Protein AF-A0A9X4KEX5-F1 (afdb_monomer_lite)

Structure (mmCIF, N/CA/C/O backbone):
dat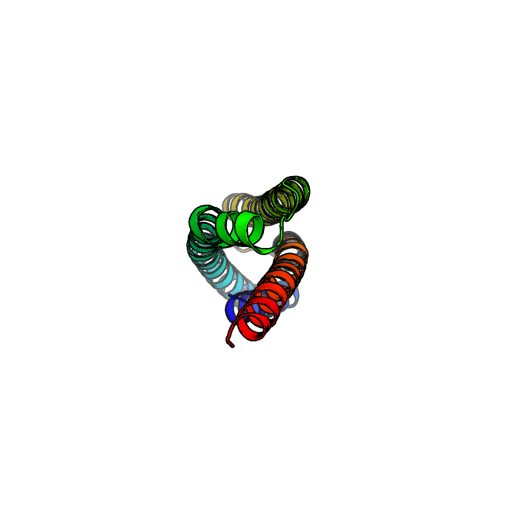a_AF-A0A9X4KEX5-F1
#
_entry.id   AF-A0A9X4KEX5-F1
#
loop_
_atom_site.group_PDB
_atom_site.id
_atom_site.type_symbol
_atom_site.label_atom_id
_atom_site.label_alt_id
_atom_site.label_comp_id
_atom_site.label_asym_id
_atom_site.label_entity_id
_atom_site.label_seq_id
_atom_site.pdbx_PDB_ins_code
_atom_site.Cartn_x
_atom_site.Cartn_y
_atom_site.Cartn_z
_atom_site.occupancy
_atom_site.B_iso_or_equiv
_atom_site.auth_seq_id
_atom_site.auth_comp_id
_atom_site.auth_asym_id
_atom_site.auth_atom_id
_atom_site.pdbx_PDB_model_num
ATOM 1 N N . MET A 1 1 ? 4.691 -10.377 -4.524 1.00 84.31 1 MET A N 1
ATOM 2 C CA . MET A 1 1 ? 4.048 -9.055 -4.375 1.00 84.31 1 MET A CA 1
ATOM 3 C C . MET A 1 1 ? 2.528 -9.135 -4.409 1.00 84.31 1 MET A C 1
ATOM 5 O O . MET A 1 1 ? 1.907 -8.658 -3.468 1.00 84.31 1 MET A O 1
ATOM 9 N N . GLU A 1 2 ? 1.908 -9.767 -5.410 1.00 85.38 2 GLU A N 1
ATOM 10 C CA . GLU A 1 2 ? 0.436 -9.855 -5.482 1.00 85.38 2 GLU A CA 1
ATOM 11 C C . GLU A 1 2 ? -0.227 -10.543 -4.283 1.00 85.38 2 GLU A C 1
ATOM 13 O O . GLU A 1 2 ? -1.183 -10.013 -3.718 1.00 85.38 2 GLU A O 1
ATOM 18 N N . GLU A 1 3 ? 0.297 -11.699 -3.864 1.00 87.31 3 GLU A N 1
ATOM 19 C CA . GLU A 1 3 ? -0.219 -12.427 -2.696 1.00 87.31 3 GLU A CA 1
ATOM 20 C C . GLU A 1 3 ? -0.137 -11.575 -1.422 1.00 87.31 3 GLU A C 1
ATOM 22 O O . GLU A 1 3 ? -1.088 -11.510 -0.646 1.00 87.31 3 GLU A O 1
ATOM 27 N N . GLU A 1 4 ? 0.965 -10.845 -1.244 1.00 88.00 4 GLU A N 1
ATOM 28 C CA . GLU A 1 4 ? 1.162 -9.958 -0.097 1.00 88.00 4 GLU A CA 1
ATOM 29 C C . GLU A 1 4 ? 0.183 -8.773 -0.114 1.00 88.00 4 GLU A C 1
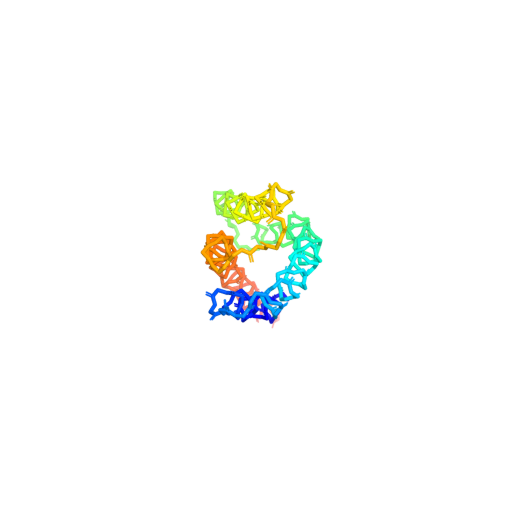ATOM 31 O O . GLU A 1 4 ? -0.397 -8.419 0.917 1.00 88.00 4 GLU A O 1
ATOM 36 N N . LEU A 1 5 ? -0.069 -8.195 -1.291 1.00 90.44 5 LEU A N 1
ATOM 37 C CA . LEU A 1 5 ? -1.051 -7.128 -1.472 1.00 90.44 5 LEU A CA 1
ATOM 38 C C . LEU A 1 5 ? -2.487 -7.627 -1.211 1.00 90.44 5 LEU A C 1
ATOM 40 O O . LEU A 1 5 ? -3.298 -6.914 -0.610 1.00 90.44 5 LEU A O 1
ATOM 44 N N . ALA A 1 6 ? -2.809 -8.854 -1.627 1.00 91.25 6 ALA A N 1
ATOM 45 C CA . ALA A 1 6 ? -4.094 -9.497 -1.351 1.00 91.25 6 ALA A CA 1
ATOM 46 C C . ALA A 1 6 ? -4.286 -9.777 0.150 1.00 91.25 6 ALA A C 1
ATOM 48 O O . ALA A 1 6 ? -5.360 -9.506 0.702 1.00 91.25 6 ALA A O 1
ATOM 49 N N . ASP A 1 7 ? -3.238 -10.235 0.830 1.00 91.88 7 ASP A N 1
ATOM 50 C CA . ASP A 1 7 ? -3.228 -10.429 2.279 1.00 91.88 7 ASP A CA 1
ATOM 51 C C . ASP A 1 7 ? -3.421 -9.107 3.031 1.00 91.88 7 ASP A C 1
ATOM 53 O O . ASP A 1 7 ? -4.215 -9.034 3.978 1.00 91.88 7 ASP A O 1
ATOM 57 N N . LEU A 1 8 ? -2.743 -8.039 2.598 1.00 92.56 8 LEU A N 1
ATOM 58 C CA . LEU A 1 8 ? -2.918 -6.696 3.153 1.00 92.56 8 LEU A CA 1
ATOM 59 C C . LEU A 1 8 ? -4.376 -6.240 3.006 1.00 92.56 8 LEU A C 1
ATOM 61 O O . LEU A 1 8 ? -4.988 -5.784 3.973 1.00 92.56 8 LEU A O 1
ATOM 65 N N . TYR A 1 9 ? -4.970 -6.431 1.827 1.00 93.94 9 TYR A N 1
ATOM 66 C CA . TYR A 1 9 ? -6.374 -6.107 1.570 1.00 93.94 9 TYR A CA 1
ATOM 67 C C . TYR A 1 9 ? -7.336 -6.864 2.491 1.00 93.94 9 TYR A C 1
ATOM 69 O O . TYR A 1 9 ? -8.266 -6.267 3.049 1.00 93.94 9 TYR A O 1
ATOM 77 N N . ALA A 1 10 ? -7.111 -8.165 2.692 1.00 93.94 10 ALA A N 1
ATOM 78 C CA . ALA A 1 10 ? -7.927 -8.973 3.591 1.00 93.94 10 ALA A CA 1
ATOM 79 C C . ALA A 1 10 ? -7.878 -8.431 5.030 1.00 93.94 10 ALA A C 1
ATOM 81 O O . ALA A 1 10 ? -8.914 -8.315 5.689 1.00 93.94 10 ALA A O 1
ATOM 82 N N . GLN A 1 11 ? -6.701 -8.014 5.502 1.00 93.06 11 GLN A N 1
ATOM 83 C CA . GLN A 1 11 ? -6.557 -7.412 6.829 1.00 93.06 11 GLN A CA 1
ATOM 84 C C . GLN A 1 11 ? -7.220 -6.044 6.956 1.00 93.06 11 GLN A C 1
ATOM 86 O O . GLN A 1 11 ? -7.878 -5.778 7.964 1.00 93.06 11 GLN A O 1
ATOM 91 N N . VAL A 1 12 ? -7.111 -5.198 5.931 1.00 95.19 12 VAL A N 1
ATOM 92 C CA . VAL A 1 12 ? -7.821 -3.912 5.879 1.00 95.19 12 VAL A CA 1
ATOM 93 C C . VAL A 1 12 ? -9.333 -4.134 5.963 1.00 95.19 12 VAL A C 1
ATOM 95 O O . VAL A 1 12 ? -10.031 -3.433 6.696 1.00 95.19 12 VAL A O 1
ATOM 98 N N . CYS A 1 13 ? -9.854 -5.149 5.270 1.00 94.06 13 CYS A N 1
ATOM 99 C CA . CYS A 1 13 ? -11.268 -5.513 5.346 1.00 94.06 13 CYS A CA 1
ATOM 100 C C . CYS A 1 13 ? -11.687 -5.973 6.746 1.00 94.06 13 CYS A C 1
ATOM 102 O O . CYS A 1 13 ? -12.797 -5.646 7.171 1.00 94.06 13 CYS A O 1
ATOM 104 N N . THR A 1 14 ? -10.823 -6.707 7.448 1.00 93.44 14 THR A N 1
ATOM 105 C CA . THR A 1 14 ? -11.055 -7.124 8.837 1.00 93.44 14 THR A CA 1
ATOM 106 C C . THR A 1 14 ? -11.126 -5.913 9.760 1.00 93.44 14 THR A C 1
ATOM 108 O O . THR A 1 14 ? -12.145 -5.728 10.418 1.00 93.44 14 THR A O 1
ATOM 111 N N . VAL A 1 15 ? -10.120 -5.030 9.736 1.00 92.75 15 VAL A N 1
ATOM 112 C CA . VAL A 1 15 ? -10.092 -3.798 10.553 1.00 92.75 15 VAL A CA 1
ATOM 113 C C . VAL A 1 15 ? -11.322 -2.928 10.296 1.00 92.75 15 VAL A C 1
ATOM 115 O O . VAL A 1 15 ? -11.940 -2.428 11.229 1.00 92.75 15 VAL A O 1
ATOM 118 N N . ARG A 1 16 ? -11.728 -2.776 9.033 1.00 92.62 16 ARG A N 1
ATOM 119 C CA . ARG A 1 16 ? -12.880 -1.947 8.653 1.00 92.62 16 ARG A CA 1
ATOM 120 C C . ARG A 1 16 ? -14.218 -2.449 9.214 1.00 92.62 16 ARG A C 1
ATOM 122 O O . ARG A 1 16 ? -15.147 -1.651 9.367 1.00 92.62 16 ARG A O 1
ATOM 129 N N . LYS A 1 17 ? -14.351 -3.762 9.422 1.00 92.12 17 LYS A N 1
ATOM 130 C CA . LYS A 1 17 ? -15.594 -4.423 9.859 1.00 92.12 17 LYS A CA 1
ATOM 131 C C . LYS A 1 17 ? -15.615 -4.735 11.355 1.00 92.12 17 LYS A C 1
ATOM 133 O O . LYS A 1 17 ? -16.664 -5.131 11.848 1.00 92.12 17 LYS A O 1
ATOM 138 N N . ASP A 1 18 ? -14.487 -4.593 12.043 1.00 90.44 18 ASP A N 1
ATOM 139 C CA . ASP A 1 18 ? -14.373 -4.917 13.460 1.00 90.44 18 ASP A CA 1
ATOM 140 C C . ASP A 1 18 ? -15.037 -3.832 14.321 1.00 90.44 18 ASP A C 1
ATOM 142 O O . ASP A 1 18 ? -14.734 -2.642 14.203 1.00 90.44 18 ASP A O 1
ATOM 146 N N . GLU A 1 19 ? -15.978 -4.247 15.164 1.00 89.50 19 GLU A N 1
ATOM 147 C CA . GLU A 1 19 ? -16.713 -3.367 16.080 1.00 89.50 19 GLU A CA 1
ATOM 148 C C . GLU A 1 19 ? -16.258 -3.545 17.536 1.00 89.50 19 GLU A C 1
ATOM 150 O O . GLU A 1 19 ? -16.583 -2.714 18.387 1.00 89.50 19 GLU A O 1
ATOM 155 N N . ASP A 1 20 ? -15.479 -4.592 17.833 1.00 94.50 20 ASP A N 1
ATOM 156 C CA . ASP A 1 20 ? -14.920 -4.814 19.164 1.00 94.50 20 ASP A CA 1
ATOM 157 C C . ASP A 1 20 ? -13.648 -3.978 19.332 1.00 94.50 20 ASP A C 1
ATOM 159 O O . ASP A 1 20 ? -12.654 -4.186 18.647 1.00 94.50 20 ASP A O 1
ATOM 163 N N . ILE A 1 21 ? -13.657 -3.028 20.270 1.00 91.12 21 ILE A N 1
ATOM 164 C CA . ILE A 1 21 ? -12.558 -2.064 20.451 1.00 91.12 21 ILE A CA 1
ATOM 165 C C . ILE A 1 21 ? -11.218 -2.755 20.746 1.00 91.12 21 ILE A C 1
ATOM 167 O O . ILE A 1 21 ? -10.170 -2.284 20.290 1.00 91.12 21 ILE A O 1
ATOM 171 N N . LEU A 1 22 ? -11.216 -3.847 21.514 1.00 91.25 22 LEU A N 1
ATOM 172 C CA . LEU A 1 22 ? -9.983 -4.513 21.926 1.00 91.25 22 LEU A CA 1
ATOM 173 C C . LEU A 1 22 ? -9.388 -5.316 20.767 1.00 91.25 22 LEU A C 1
ATOM 175 O O . LEU A 1 22 ? -8.189 -5.190 20.498 1.00 91.25 22 LEU A O 1
ATOM 179 N N . HIS A 1 23 ? -10.219 -6.079 20.055 1.00 93.38 23 HIS A N 1
ATOM 180 C CA . HIS A 1 23 ? -9.798 -6.792 18.846 1.00 93.38 23 HIS A CA 1
ATOM 181 C C . HIS A 1 23 ? -9.386 -5.825 17.735 1.00 93.38 23 HIS A C 1
ATOM 183 O O . HIS A 1 23 ? -8.303 -5.973 17.165 1.00 93.38 23 HIS A O 1
ATOM 189 N N . LEU A 1 24 ? -10.166 -4.767 17.519 1.00 93.38 24 LEU A N 1
ATOM 190 C CA . LEU A 1 24 ? -9.892 -3.735 16.530 1.00 93.38 24 LEU A CA 1
ATOM 191 C C . LEU A 1 24 ? -8.505 -3.123 16.721 1.00 93.38 24 LEU A C 1
ATOM 193 O O . LEU A 1 24 ? -7.718 -3.056 15.782 1.00 93.38 24 LEU A O 1
ATOM 197 N N . ASN A 1 25 ? -8.171 -2.692 17.938 1.00 94.25 25 ASN A N 1
ATOM 198 C CA . ASN A 1 25 ? -6.882 -2.048 18.195 1.00 94.25 25 ASN A CA 1
ATOM 199 C C . ASN A 1 25 ? -5.701 -3.024 18.058 1.00 94.25 25 ASN A C 1
ATOM 201 O O . ASN A 1 25 ? -4.607 -2.607 17.669 1.00 94.25 25 ASN A O 1
ATOM 205 N N . ALA A 1 26 ? -5.903 -4.317 18.331 1.00 93.81 26 ALA A N 1
ATOM 206 C CA . ALA A 1 26 ? -4.906 -5.342 18.031 1.00 93.81 26 ALA A CA 1
ATOM 207 C C . ALA A 1 26 ? -4.716 -5.504 16.512 1.00 93.81 26 ALA A C 1
ATOM 209 O O . ALA A 1 26 ? -3.581 -5.465 16.031 1.00 93.81 26 ALA A O 1
ATOM 210 N N . HIS A 1 27 ? -5.811 -5.590 15.753 1.00 94.31 27 HIS A N 1
ATOM 211 C CA . HIS A 1 27 ? -5.782 -5.684 14.294 1.00 94.31 27 HIS A CA 1
ATOM 212 C C . HIS A 1 27 ? -5.164 -4.446 13.637 1.00 94.31 27 HIS A C 1
ATOM 214 O O . HIS A 1 27 ? -4.351 -4.592 12.729 1.00 94.31 27 HIS A O 1
ATOM 220 N N . VAL A 1 28 ? -5.459 -3.236 14.121 1.00 94.25 28 VAL A N 1
ATOM 221 C CA . VAL A 1 28 ? -4.849 -1.998 13.610 1.00 94.25 28 VAL A CA 1
ATOM 222 C C . VAL A 1 28 ? -3.336 -1.986 13.833 1.00 94.25 28 VAL A C 1
ATOM 224 O O . VAL A 1 28 ? -2.591 -1.607 12.933 1.00 94.25 28 VAL A O 1
ATOM 227 N N . ARG A 1 29 ? -2.852 -2.424 15.004 1.00 93.75 29 ARG A N 1
ATOM 228 C CA . ARG A 1 29 ? -1.404 -2.510 15.265 1.00 93.75 29 ARG A CA 1
ATOM 229 C C . ARG A 1 29 ? -0.723 -3.504 14.334 1.00 93.75 29 ARG A C 1
ATOM 231 O O . ARG A 1 29 ? 0.326 -3.190 13.785 1.00 93.75 29 ARG A O 1
ATOM 238 N N . MET A 1 30 ? -1.324 -4.676 14.139 1.00 94.44 30 MET A N 1
ATOM 239 C CA . MET A 1 30 ? -0.804 -5.667 13.194 1.00 94.44 30 MET A CA 1
ATOM 240 C C . MET A 1 30 ? -0.790 -5.119 11.766 1.00 94.44 30 MET A C 1
ATOM 242 O O . MET A 1 30 ? 0.221 -5.247 11.080 1.00 94.44 30 MET A O 1
ATOM 246 N N . LEU A 1 31 ? -1.874 -4.461 11.349 1.00 95.19 31 LEU A N 1
ATOM 247 C CA . LEU A 1 31 ? -1.987 -3.837 10.036 1.00 95.19 31 LEU A CA 1
ATOM 248 C C . LEU A 1 31 ? -0.910 -2.766 9.832 1.00 95.19 31 LEU A C 1
ATOM 250 O O . LEU A 1 31 ? -0.282 -2.744 8.784 1.00 95.19 31 LEU A O 1
ATOM 254 N N . ASN A 1 32 ? -0.639 -1.926 10.834 1.00 95.62 32 ASN A N 1
ATOM 255 C CA . ASN A 1 32 ? 0.421 -0.917 10.772 1.00 95.62 32 ASN A CA 1
ATOM 256 C C . ASN A 1 32 ? 1.799 -1.526 10.494 1.00 95.62 32 ASN A C 1
ATOM 258 O O . ASN A 1 32 ? 2.516 -1.070 9.607 1.00 95.62 32 ASN A O 1
ATOM 262 N N . GLU A 1 33 ? 2.166 -2.573 11.233 1.00 95.25 33 GLU A N 1
ATOM 263 C CA . GLU A 1 33 ? 3.459 -3.233 11.044 1.00 95.25 33 GLU A CA 1
ATOM 264 C C . GLU A 1 33 ? 3.543 -3.934 9.683 1.00 95.25 33 GLU A C 1
ATOM 266 O O . GLU A 1 33 ? 4.571 -3.845 9.014 1.00 95.25 33 GLU A O 1
ATOM 271 N N . ARG A 1 34 ? 2.444 -4.540 9.213 1.00 95.19 34 ARG A N 1
ATOM 272 C CA . ARG A 1 34 ? 2.388 -5.110 7.859 1.00 95.19 34 ARG A CA 1
ATOM 273 C C . ARG A 1 34 ? 2.502 -4.055 6.766 1.00 95.19 34 ARG A C 1
ATOM 275 O O . ARG A 1 34 ? 3.244 -4.266 5.820 1.00 95.19 34 ARG A O 1
ATOM 282 N N . VAL A 1 35 ? 1.824 -2.916 6.904 1.00 95.69 35 VAL A N 1
ATOM 283 C CA . VAL A 1 35 ? 1.915 -1.805 5.943 1.00 95.69 35 VAL A CA 1
ATOM 284 C C . VAL A 1 35 ? 3.350 -1.282 5.852 1.00 95.69 35 VAL A C 1
ATOM 286 O O . VAL A 1 35 ? 3.846 -1.053 4.754 1.00 95.69 35 VAL A O 1
ATOM 289 N N . LYS A 1 36 ? 4.048 -1.124 6.983 1.00 95.12 36 LYS A N 1
ATOM 290 C CA . LYS A 1 36 ? 5.460 -0.701 6.988 1.00 95.12 36 LYS A CA 1
ATOM 291 C C . LYS A 1 36 ? 6.379 -1.721 6.319 1.00 95.12 36 LYS A C 1
ATOM 293 O O . LYS A 1 36 ? 7.285 -1.330 5.584 1.00 95.12 36 LYS A O 1
ATOM 298 N N . HIS A 1 37 ? 6.157 -3.009 6.582 1.00 95.06 37 HIS A N 1
ATOM 299 C CA . HIS A 1 37 ? 6.922 -4.073 5.940 1.00 95.06 37 HIS A CA 1
ATOM 300 C C . HIS A 1 37 ? 6.692 -4.071 4.427 1.00 95.06 37 HIS A C 1
ATOM 302 O O . HIS A 1 37 ? 7.655 -3.933 3.680 1.00 95.06 37 HIS A O 1
ATOM 308 N N . PHE A 1 38 ? 5.426 -4.069 4.002 1.00 94.31 38 PHE A N 1
ATOM 309 C CA . PHE A 1 38 ? 5.041 -3.995 2.597 1.00 94.31 38 PHE A CA 1
ATOM 310 C C . PHE A 1 38 ? 5.682 -2.794 1.894 1.00 94.31 38 PHE A C 1
ATOM 312 O O . PHE A 1 38 ? 6.236 -2.942 0.818 1.00 94.31 38 PHE A O 1
ATOM 319 N N . MET A 1 39 ? 5.687 -1.609 2.514 1.00 93.62 39 MET A N 1
ATOM 320 C CA . MET A 1 39 ? 6.331 -0.418 1.938 1.00 93.62 39 MET A CA 1
ATOM 321 C C . MET A 1 39 ? 7.842 -0.575 1.728 1.00 93.62 39 MET A C 1
ATOM 323 O O . MET A 1 39 ? 8.403 0.040 0.821 1.00 93.62 39 MET A O 1
ATOM 327 N N . THR A 1 40 ? 8.507 -1.380 2.558 1.00 93.50 40 THR A N 1
ATOM 328 C CA . THR A 1 40 ? 9.938 -1.669 2.403 1.00 93.50 40 THR A CA 1
ATOM 329 C C . THR A 1 40 ? 10.174 -2.544 1.175 1.00 93.50 40 THR A C 1
ATOM 331 O O . THR A 1 40 ? 11.003 -2.195 0.336 1.00 93.50 40 THR A O 1
ATOM 334 N N . GLU A 1 41 ? 9.400 -3.622 1.031 1.00 93.69 41 GLU A N 1
ATOM 335 C CA . GLU A 1 41 ? 9.466 -4.516 -0.133 1.00 93.69 41 GLU A CA 1
ATOM 336 C C . GLU A 1 41 ? 9.038 -3.788 -1.416 1.00 93.69 41 GLU A C 1
ATOM 338 O O . GLU A 1 41 ? 9.712 -3.866 -2.438 1.00 93.69 41 GLU A O 1
ATOM 343 N N . TRP A 1 42 ? 7.979 -2.980 -1.339 1.00 92.25 42 TRP A N 1
ATOM 344 C CA . TRP A 1 42 ? 7.480 -2.146 -2.433 1.00 92.25 42 TRP A CA 1
ATOM 345 C C . TRP A 1 42 ? 8.535 -1.160 -2.946 1.00 92.25 42 TRP A C 1
ATOM 347 O O . TRP A 1 42 ? 8.734 -1.021 -4.151 1.00 92.25 42 TRP A O 1
ATOM 357 N N . SER A 1 43 ? 9.270 -0.513 -2.038 1.00 91.81 43 SER A N 1
ATOM 358 C CA . SER A 1 43 ? 10.364 0.389 -2.421 1.00 91.81 43 SER A CA 1
ATOM 359 C C . SER A 1 43 ? 11.489 -0.354 -3.147 1.00 91.81 43 SER A C 1
ATOM 361 O O . SER A 1 43 ? 12.080 0.182 -4.086 1.00 91.81 43 SER A O 1
ATOM 363 N N . ALA A 1 44 ? 11.795 -1.583 -2.718 1.00 92.94 44 ALA A N 1
ATOM 364 C CA . ALA A 1 44 ? 12.788 -2.425 -3.378 1.00 92.94 44 ALA A CA 1
ATOM 365 C C . ALA A 1 44 ? 12.311 -2.884 -4.766 1.00 92.94 44 ALA A C 1
ATOM 367 O O . ALA A 1 44 ? 13.101 -2.849 -5.709 1.00 92.94 44 ALA A O 1
ATOM 368 N N . HIS A 1 45 ? 11.028 -3.237 -4.898 1.00 92.00 45 HIS A N 1
ATOM 369 C CA . HIS A 1 45 ? 10.386 -3.586 -6.169 1.00 92.00 45 HIS A CA 1
ATOM 370 C C . HIS A 1 45 ? 10.495 -2.446 -7.183 1.00 92.00 45 HIS A C 1
ATOM 372 O O . HIS A 1 45 ? 11.102 -2.625 -8.233 1.00 92.00 45 HIS A O 1
ATOM 378 N N . ILE A 1 46 ? 10.045 -1.238 -6.823 1.00 91.94 46 ILE A N 1
ATOM 379 C CA . ILE A 1 46 ? 10.132 -0.063 -7.709 1.00 91.94 46 ILE A CA 1
ATOM 380 C C . ILE A 1 46 ? 11.582 0.229 -8.111 1.00 91.94 46 ILE A C 1
ATOM 382 O O . ILE A 1 46 ? 11.861 0.611 -9.249 1.00 91.94 46 ILE A O 1
ATOM 386 N N . ALA A 1 47 ? 12.528 0.099 -7.177 1.00 92.56 47 ALA A N 1
ATOM 387 C CA . ALA A 1 47 ? 1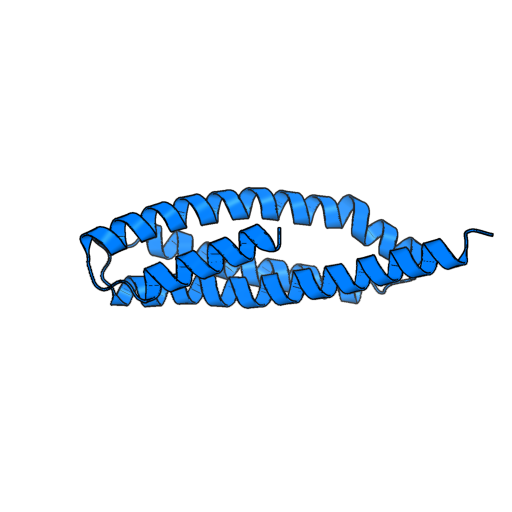3.935 0.325 -7.486 1.00 92.56 47 ALA A CA 1
ATOM 388 C C . ALA A 1 47 ? 14.439 -0.667 -8.542 1.00 92.56 47 ALA A C 1
ATOM 390 O O . ALA A 1 47 ? 15.099 -0.244 -9.489 1.00 92.56 47 ALA A O 1
ATOM 391 N N . TRP A 1 48 ? 14.090 -1.948 -8.401 1.00 93.31 48 TRP A N 1
ATOM 392 C CA . TRP A 1 48 ? 14.418 -2.982 -9.379 1.00 93.31 48 TRP A CA 1
ATOM 393 C C . TRP A 1 48 ? 13.771 -2.712 -10.743 1.00 93.31 48 TRP A C 1
ATOM 395 O O . TRP A 1 48 ? 14.462 -2.777 -11.760 1.00 93.31 48 TRP A O 1
ATOM 405 N N . GLU A 1 49 ? 12.492 -2.333 -10.787 1.00 90.81 49 GLU A N 1
ATOM 406 C CA . GLU A 1 49 ? 11.804 -2.028 -12.048 1.00 90.81 49 GLU A CA 1
ATOM 407 C C . GLU A 1 49 ? 12.514 -0.915 -12.823 1.00 90.81 49 GLU A C 1
ATOM 409 O O . GLU A 1 49 ? 12.760 -1.031 -14.023 1.00 90.81 49 GLU A O 1
ATOM 414 N N . LYS A 1 50 ? 12.912 0.154 -12.127 1.00 89.94 50 LYS A N 1
ATOM 415 C CA . LYS A 1 50 ? 13.600 1.293 -12.747 1.00 89.94 50 LYS A CA 1
ATOM 416 C C . LYS A 1 50 ? 14.989 0.944 -13.265 1.00 89.94 50 LYS A C 1
ATOM 418 O O . LYS A 1 50 ? 15.432 1.550 -14.241 1.00 89.94 50 LYS A O 1
ATOM 423 N N . THR A 1 51 ? 15.703 0.038 -12.599 1.00 91.62 51 THR A N 1
ATOM 424 C CA . THR A 1 51 ? 17.077 -0.317 -12.983 1.00 91.62 51 THR A CA 1
ATOM 425 C C . THR A 1 51 ? 17.144 -1.450 -13.994 1.00 91.62 51 THR A C 1
ATOM 427 O O . THR A 1 51 ? 18.096 -1.486 -14.767 1.00 91.62 51 THR A O 1
ATOM 430 N N . GLU A 1 52 ? 16.152 -2.341 -14.015 1.00 89.12 52 GLU A N 1
ATOM 431 C CA . GLU A 1 52 ? 16.176 -3.565 -14.821 1.00 89.12 52 GLU A CA 1
ATOM 432 C C . GLU A 1 52 ? 15.009 -3.626 -15.817 1.00 89.12 52 GLU A C 1
ATOM 434 O O . GLU A 1 52 ? 15.239 -3.648 -17.029 1.00 89.12 52 GLU A O 1
ATOM 439 N N . LEU A 1 53 ? 13.760 -3.603 -15.332 1.00 87.56 53 LEU A N 1
ATOM 440 C CA . LEU A 1 53 ? 12.574 -3.831 -16.167 1.00 87.56 53 LEU A CA 1
ATOM 441 C C . LEU A 1 53 ? 12.367 -2.726 -17.208 1.00 87.56 53 LEU A C 1
ATOM 443 O O . LEU A 1 53 ? 12.230 -3.020 -18.394 1.00 87.56 53 LEU A O 1
ATOM 447 N N . PHE A 1 54 ? 12.365 -1.456 -16.798 1.00 88.19 54 PHE A N 1
ATOM 448 C CA . PHE A 1 54 ? 12.096 -0.340 -17.711 1.00 88.19 54 PHE A CA 1
ATOM 449 C C . PHE A 1 54 ? 13.175 -0.206 -18.792 1.00 88.19 54 PHE A C 1
ATOM 451 O O . PHE A 1 54 ? 12.811 -0.104 -19.965 1.00 88.19 54 PHE A O 1
ATOM 458 N N . PRO A 1 55 ? 14.488 -0.267 -18.478 1.00 87.44 55 PRO A N 1
ATOM 459 C CA . PRO A 1 55 ? 15.518 -0.279 -19.516 1.00 87.44 55 PRO A CA 1
ATOM 460 C C . PRO A 1 55 ? 15.360 -1.438 -20.503 1.00 87.44 55 PRO A C 1
ATOM 462 O O . PRO A 1 55 ? 15.553 -1.246 -21.705 1.00 87.44 55 PRO A O 1
ATOM 465 N N . TYR A 1 56 ? 14.988 -2.624 -20.015 1.00 83.94 56 TYR A N 1
ATOM 466 C CA . TYR A 1 56 ? 14.773 -3.786 -20.869 1.00 83.94 56 TYR A CA 1
ATOM 467 C C . TYR A 1 56 ? 13.548 -3.610 -21.775 1.00 83.94 56 TYR A C 1
ATOM 469 O O . TYR A 1 56 ? 13.649 -3.824 -22.982 1.00 83.94 56 TYR A O 1
ATOM 477 N N . ALA A 1 57 ? 12.430 -3.124 -21.230 1.00 84.44 57 ALA A N 1
ATOM 478 C CA . ALA A 1 57 ? 11.218 -2.824 -21.987 1.00 84.44 57 ALA A CA 1
ATOM 479 C C . ALA A 1 57 ? 11.452 -1.751 -23.064 1.00 84.44 57 ALA A C 1
ATOM 481 O O . ALA A 1 57 ? 11.048 -1.942 -24.207 1.00 84.44 57 ALA A O 1
ATOM 482 N N . VAL A 1 58 ? 12.180 -0.668 -22.757 1.00 85.06 58 VAL A N 1
ATOM 483 C CA . VAL A 1 58 ? 12.568 0.348 -23.759 1.00 85.06 58 VAL A CA 1
ATOM 484 C C . VAL A 1 58 ? 13.373 -0.275 -24.894 1.00 85.06 58 VAL A C 1
ATOM 486 O O . VAL A 1 58 ? 13.139 0.031 -26.061 1.00 85.06 58 VAL A O 1
ATOM 489 N N . TRP A 1 59 ? 14.343 -1.129 -24.561 1.00 80.88 59 TRP A N 1
ATOM 490 C CA . TRP A 1 59 ? 15.224 -1.722 -25.560 1.00 80.88 59 TRP A CA 1
ATOM 491 C C . TRP A 1 59 ? 14.509 -2.743 -26.453 1.00 80.88 59 TRP A C 1
ATOM 493 O O . TRP A 1 59 ? 14.784 -2.788 -27.650 1.00 80.88 59 TRP A O 1
ATOM 503 N N . TYR A 1 60 ? 13.610 -3.554 -25.884 1.00 75.56 60 TYR A N 1
ATOM 504 C CA . TYR A 1 60 ? 13.004 -4.698 -26.575 1.00 75.56 60 TYR A CA 1
ATOM 505 C C . TYR A 1 60 ? 11.653 -4.389 -27.232 1.00 75.56 60 TYR A C 1
ATOM 507 O O . TYR A 1 60 ? 11.338 -4.961 -28.274 1.00 75.56 60 TYR A O 1
ATOM 515 N N . LEU A 1 61 ? 10.850 -3.507 -26.631 1.00 73.56 61 LEU A N 1
ATOM 516 C CA . LEU A 1 61 ? 9.489 -3.189 -27.080 1.00 73.56 61 LEU A CA 1
ATOM 517 C C . LEU A 1 61 ? 9.382 -1.807 -27.738 1.00 73.56 61 LEU A C 1
ATOM 519 O O . LEU A 1 61 ? 8.300 -1.432 -28.179 1.00 73.56 61 LEU A O 1
ATOM 523 N N . GLU A 1 62 ? 10.479 -1.041 -27.782 1.00 72.88 62 GLU A N 1
ATOM 524 C CA . GLU A 1 62 ? 10.480 0.375 -28.187 1.00 72.88 62 GLU A CA 1
ATOM 525 C C . GLU A 1 62 ? 9.438 1.207 -27.406 1.00 72.88 62 GLU A C 1
ATOM 527 O O . GLU A 1 62 ? 8.908 2.198 -27.910 1.00 72.88 62 GLU A O 1
ATOM 532 N N . THR A 1 63 ? 9.135 0.800 -26.165 1.00 65.75 63 THR A N 1
ATOM 533 C CA . THR A 1 63 ? 8.095 1.416 -25.334 1.00 65.75 63 THR A CA 1
ATOM 534 C C . THR A 1 63 ? 8.371 2.896 -25.090 1.00 65.75 63 THR A C 1
ATOM 536 O O . THR A 1 63 ? 9.498 3.301 -24.785 1.00 65.75 63 THR A O 1
ATOM 539 N N . GLU A 1 64 ? 7.316 3.708 -25.174 1.00 70.06 64 GLU A N 1
ATOM 540 C CA . GLU A 1 64 ? 7.420 5.152 -25.002 1.00 70.06 64 GLU A CA 1
ATOM 541 C C . GLU A 1 64 ? 7.720 5.548 -23.538 1.00 70.06 64 GLU A C 1
ATOM 543 O O . GLU A 1 64 ? 7.110 5.010 -22.608 1.00 70.06 64 GLU A O 1
ATOM 548 N N . PRO A 1 65 ? 8.592 6.552 -23.308 1.00 69.62 65 PRO A N 1
ATOM 549 C CA . PRO A 1 65 ? 8.879 7.110 -21.978 1.00 69.62 65 PRO A CA 1
ATOM 550 C C . PRO A 1 65 ? 7.641 7.584 -21.193 1.00 69.62 65 PRO A C 1
ATOM 552 O O . PRO A 1 65 ? 7.673 7.686 -19.962 1.00 69.62 65 PRO A O 1
ATOM 555 N N . ASP A 1 66 ? 6.549 7.874 -21.900 1.00 78.81 66 ASP A N 1
ATOM 556 C CA . ASP A 1 66 ? 5.297 8.360 -21.325 1.00 78.81 66 ASP A CA 1
ATOM 557 C C . ASP A 1 66 ? 4.580 7.279 -20.496 1.00 78.81 66 ASP A C 1
ATOM 559 O O . ASP A 1 66 ? 3.975 7.607 -19.472 1.00 78.81 66 ASP A O 1
ATOM 563 N N . LEU A 1 67 ? 4.715 5.991 -20.855 1.00 79.88 67 LEU A N 1
ATOM 564 C CA . LEU A 1 67 ? 4.142 4.882 -20.080 1.00 79.88 67 LEU A CA 1
ATOM 565 C C . LEU A 1 67 ? 4.789 4.788 -18.693 1.00 79.88 67 LEU A C 1
ATOM 567 O O . LEU A 1 67 ? 4.091 4.774 -17.681 1.00 79.88 67 LEU A O 1
ATOM 571 N N . PHE A 1 68 ? 6.123 4.806 -18.625 1.00 83.56 68 PHE A N 1
ATOM 572 C CA . PHE A 1 68 ? 6.839 4.744 -17.345 1.00 83.56 68 PHE A CA 1
ATOM 573 C C . PHE A 1 68 ? 6.561 5.971 -16.478 1.00 83.56 68 PHE A C 1
ATOM 575 O O . PHE A 1 68 ? 6.452 5.863 -15.259 1.00 83.56 68 PHE A O 1
ATOM 582 N N . THR A 1 69 ? 6.368 7.136 -17.101 1.00 84.62 69 THR A N 1
ATOM 583 C CA . THR A 1 69 ? 5.967 8.352 -16.384 1.00 84.62 69 THR A CA 1
ATOM 584 C C . THR A 1 69 ? 4.600 8.182 -15.714 1.00 84.62 69 THR A C 1
ATOM 586 O O . THR A 1 69 ? 4.420 8.618 -14.576 1.00 84.62 69 THR A O 1
ATOM 589 N N . LEU A 1 70 ? 3.639 7.538 -16.384 1.00 84.94 70 LEU A N 1
ATOM 590 C CA . LEU A 1 70 ? 2.339 7.217 -15.792 1.00 84.94 70 LEU A CA 1
ATOM 591 C C . LEU A 1 70 ? 2.481 6.206 -14.643 1.00 84.94 70 LEU A C 1
ATOM 593 O O . LEU A 1 70 ? 1.902 6.413 -13.578 1.00 84.94 70 LEU A O 1
ATOM 597 N N . MET A 1 71 ? 3.318 5.176 -14.808 1.00 87.06 71 MET A N 1
ATOM 598 C CA . MET A 1 71 ? 3.607 4.202 -13.745 1.00 87.06 71 MET A CA 1
ATOM 599 C C . MET A 1 71 ? 4.170 4.866 -12.488 1.00 87.06 71 MET A C 1
ATOM 601 O O . MET A 1 71 ? 3.682 4.626 -11.384 1.00 87.06 71 MET A O 1
ATOM 605 N N . GLU A 1 72 ? 5.132 5.775 -12.640 1.00 87.56 72 GLU A N 1
ATOM 606 C CA . GLU A 1 72 ? 5.688 6.519 -11.508 1.00 87.56 72 GLU A CA 1
ATOM 607 C C . GLU A 1 72 ? 4.654 7.419 -10.813 1.00 87.56 72 GLU A C 1
ATOM 609 O O . GLU A 1 72 ? 4.716 7.611 -9.594 1.00 87.56 72 GLU A O 1
ATOM 614 N N . GLN A 1 73 ? 3.689 7.966 -11.558 1.00 88.50 73 GLN A N 1
ATOM 615 C CA . GLN A 1 73 ? 2.589 8.737 -10.974 1.00 88.50 73 GLN A CA 1
ATOM 616 C C . GLN A 1 73 ? 1.664 7.852 -10.134 1.00 88.50 73 GLN A C 1
ATOM 618 O O . GLN A 1 73 ? 1.311 8.248 -9.019 1.00 88.50 73 GLN A O 1
ATOM 623 N N . ASP A 1 74 ? 1.319 6.660 -10.623 1.00 88.69 74 ASP A N 1
ATOM 624 C CA . ASP A 1 74 ? 0.488 5.696 -9.893 1.00 88.69 74 ASP A CA 1
ATOM 625 C C . ASP A 1 74 ? 1.169 5.228 -8.601 1.00 88.69 74 ASP A C 1
ATOM 627 O O . ASP A 1 74 ? 0.530 5.194 -7.542 1.00 88.69 74 ASP A O 1
ATOM 631 N N . TYR A 1 75 ? 2.484 4.980 -8.644 1.00 90.81 75 TYR A N 1
ATOM 632 C CA . TYR A 1 75 ? 3.292 4.722 -7.448 1.00 90.81 75 TYR A CA 1
ATOM 633 C C . TYR A 1 75 ? 3.177 5.864 -6.445 1.00 90.81 75 TYR A C 1
ATOM 635 O O . TYR A 1 75 ? 2.794 5.651 -5.294 1.00 90.81 75 TYR A O 1
ATOM 643 N N . GLY A 1 76 ? 3.414 7.098 -6.894 1.00 91.25 76 GLY A N 1
ATOM 644 C CA . GLY A 1 76 ? 3.326 8.273 -6.034 1.00 91.25 76 GLY A CA 1
ATOM 645 C C . GLY A 1 76 ? 1.938 8.471 -5.413 1.00 91.25 76 GLY A C 1
ATOM 646 O O . GLY A 1 76 ? 1.833 8.960 -4.286 1.00 91.25 76 GLY A O 1
ATOM 647 N N . LEU A 1 77 ? 0.859 8.094 -6.105 1.00 93.06 77 LEU A N 1
ATOM 648 C CA . LEU A 1 77 ? -0.497 8.129 -5.549 1.00 93.06 77 LEU A CA 1
ATOM 649 C C . LEU A 1 77 ? -0.693 7.066 -4.464 1.00 93.06 77 LEU A C 1
ATOM 651 O O . LEU A 1 77 ? -1.176 7.398 -3.377 1.00 93.06 77 LEU A O 1
ATOM 655 N N . ALA A 1 78 ? -0.288 5.821 -4.719 1.00 93.69 78 ALA A N 1
ATOM 656 C CA . ALA A 1 78 ? -0.377 4.741 -3.739 1.00 93.69 78 ALA A CA 1
ATOM 657 C C . ALA A 1 78 ? 0.413 5.062 -2.459 1.00 93.69 78 ALA A C 1
ATOM 659 O O . ALA A 1 78 ? -0.128 4.967 -1.353 1.00 93.69 78 ALA A O 1
ATOM 660 N N . GLU A 1 79 ? 1.653 5.532 -2.602 1.00 94.12 79 GLU A N 1
ATOM 661 C CA . GLU A 1 79 ? 2.514 5.919 -1.481 1.00 94.12 79 GLU A CA 1
ATOM 662 C C . GLU A 1 79 ? 1.918 7.067 -0.664 1.00 94.12 79 GLU A C 1
ATOM 664 O O . GLU A 1 79 ? 1.980 7.050 0.566 1.00 94.12 79 GLU A O 1
ATOM 669 N N . ARG A 1 80 ? 1.282 8.053 -1.314 1.00 95.50 80 ARG A N 1
ATOM 670 C CA . ARG A 1 80 ? 0.594 9.148 -0.609 1.00 95.50 80 ARG A CA 1
ATOM 671 C C . ARG A 1 80 ? -0.554 8.637 0.244 1.00 95.50 80 ARG A C 1
ATOM 673 O O . ARG A 1 80 ? -0.672 9.063 1.389 1.00 95.50 80 ARG A O 1
ATOM 680 N N . PHE A 1 81 ? -1.379 7.730 -0.276 1.00 96.62 81 PHE A N 1
ATOM 681 C CA . PHE A 1 81 ? -2.472 7.143 0.500 1.00 96.62 81 PHE A CA 1
ATOM 682 C C . PHE A 1 81 ? -1.958 6.324 1.685 1.00 96.62 81 PHE A C 1
ATOM 684 O O . PHE A 1 81 ? -2.468 6.469 2.798 1.00 96.62 81 PHE A O 1
ATOM 691 N N . ILE A 1 82 ? -0.913 5.521 1.485 1.00 95.31 82 ILE A N 1
ATOM 692 C CA . ILE A 1 82 ? -0.282 4.765 2.575 1.00 95.31 82 ILE A CA 1
ATOM 693 C C . ILE A 1 82 ? 0.331 5.717 3.611 1.00 95.31 82 ILE A C 1
ATOM 695 O O . ILE A 1 82 ? 0.121 5.547 4.812 1.00 95.31 82 ILE A O 1
ATOM 699 N N . GLY A 1 83 ? 1.004 6.777 3.166 1.00 95.12 83 GLY A N 1
ATOM 700 C CA . GLY A 1 83 ? 1.523 7.831 4.033 1.00 95.12 83 GLY A CA 1
ATOM 701 C C . GLY A 1 83 ? 0.418 8.536 4.822 1.00 95.12 83 GLY A C 1
ATOM 702 O O . GLY A 1 83 ? 0.572 8.769 6.019 1.00 95.12 83 GLY A O 1
ATOM 703 N N . SER A 1 84 ? -0.733 8.826 4.203 1.00 95.94 84 SER A N 1
ATOM 704 C CA . SER A 1 84 ? -1.905 9.364 4.905 1.00 95.94 84 SER A CA 1
ATOM 705 C C . SER A 1 84 ? -2.414 8.410 5.984 1.00 95.94 84 SER A C 1
ATOM 707 O O . SER A 1 84 ? -2.723 8.874 7.082 1.00 95.94 84 SER A O 1
ATOM 709 N N . PH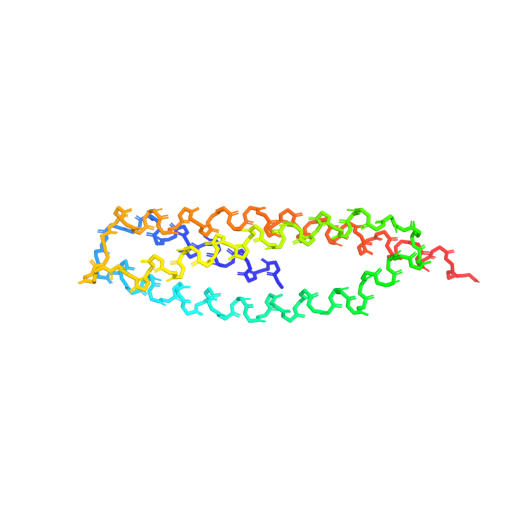E A 1 85 ? -2.457 7.100 5.722 1.00 96.31 85 PHE A N 1
ATOM 710 C CA . PHE A 1 85 ? -2.796 6.101 6.739 1.00 96.31 85 PHE A CA 1
ATOM 711 C C . PHE A 1 85 ? -1.818 6.143 7.921 1.00 96.31 85 PHE A C 1
ATOM 713 O O . PHE A 1 85 ? -2.261 6.293 9.059 1.00 96.31 85 PHE A O 1
ATOM 720 N N . LEU A 1 86 ? -0.508 6.068 7.659 1.00 95.38 86 LEU A N 1
ATOM 721 C CA . LEU A 1 86 ? 0.522 6.040 8.704 1.00 95.38 86 LEU A CA 1
ATOM 722 C C . LEU A 1 86 ? 0.503 7.316 9.556 1.00 95.38 86 LEU A C 1
ATOM 724 O O . LEU A 1 86 ? 0.456 7.237 10.781 1.00 95.38 86 LEU A O 1
ATOM 728 N N . ASN A 1 87 ? 0.449 8.483 8.910 1.00 95.12 87 ASN A N 1
ATOM 729 C CA . ASN A 1 87 ? 0.411 9.776 9.595 1.00 95.12 87 ASN A CA 1
ATOM 730 C C . ASN A 1 87 ? -0.868 9.952 10.425 1.00 95.12 87 ASN A C 1
ATOM 732 O O . ASN A 1 87 ? -0.812 10.428 11.556 1.00 95.12 87 ASN A O 1
ATOM 736 N N . THR A 1 88 ? -2.028 9.566 9.880 1.00 93.62 88 THR A N 1
ATOM 737 C CA . THR A 1 88 ? -3.301 9.661 10.616 1.00 93.62 88 THR A CA 1
ATOM 738 C C . THR A 1 88 ? -3.289 8.727 11.820 1.00 93.62 88 THR A C 1
ATOM 740 O O . THR A 1 88 ? -3.726 9.111 12.903 1.00 93.62 88 THR A O 1
ATOM 743 N N . LEU A 1 89 ? -2.759 7.513 11.656 1.00 93.81 89 LEU A N 1
ATOM 744 C CA . LEU A 1 89 ? -2.661 6.534 12.731 1.00 93.81 89 LEU A CA 1
ATOM 745 C C . LEU A 1 89 ? -1.732 7.010 13.856 1.00 93.81 89 LEU A C 1
ATOM 747 O O . LEU A 1 89 ? -2.079 6.874 15.025 1.00 93.81 89 LEU A O 1
ATOM 751 N N . GLU A 1 90 ? -0.585 7.602 13.520 1.00 92.75 90 GLU A N 1
ATOM 752 C CA . GLU A 1 90 ? 0.355 8.165 14.498 1.00 92.75 90 GLU A CA 1
ATOM 753 C C . GLU A 1 90 ? -0.259 9.317 15.309 1.00 92.75 90 GLU A C 1
ATOM 755 O O . GLU A 1 90 ? 0.017 9.463 16.499 1.00 92.75 90 GLU A O 1
ATOM 760 N N . GLN A 1 91 ? -1.131 10.111 14.684 1.00 92.06 91 GLN A N 1
ATOM 761 C CA . GLN A 1 91 ? -1.822 11.237 15.321 1.00 92.06 91 GLN A CA 1
ATOM 762 C C . GLN A 1 91 ? -3.111 10.836 16.057 1.00 92.06 91 GLN A C 1
ATOM 764 O O . GLN A 1 91 ? -3.715 11.672 16.733 1.00 92.06 91 GLN A O 1
ATOM 769 N N . SER A 1 92 ? -3.555 9.584 15.926 1.00 91.00 92 SER A N 1
ATOM 770 C CA . SER A 1 92 ? -4.815 9.113 16.504 1.00 91.00 92 SER A CA 1
ATOM 771 C C . SER A 1 92 ? -4.714 8.925 18.019 1.00 91.00 92 SER A C 1
ATOM 773 O O . SER A 1 92 ? -3.703 8.465 18.553 1.00 91.00 92 SER A O 1
ATOM 775 N N . VAL A 1 93 ? -5.800 9.232 18.731 1.00 88.88 93 VAL A N 1
ATOM 776 C CA . VAL A 1 93 ? -5.904 8.955 20.169 1.00 88.88 93 VAL A CA 1
ATOM 777 C C . VAL A 1 93 ? -6.237 7.477 20.364 1.00 88.88 93 VAL A C 1
ATOM 779 O O . VAL A 1 93 ? -7.164 6.956 19.755 1.00 88.88 93 VAL A O 1
ATOM 782 N N . LEU A 1 94 ? -5.484 6.788 21.224 1.00 88.50 94 LEU A N 1
ATOM 783 C CA . LEU A 1 94 ? -5.740 5.383 21.542 1.00 88.50 94 LEU A CA 1
ATOM 784 C C . LEU A 1 94 ? -6.712 5.246 22.732 1.00 88.50 94 LEU A C 1
ATOM 786 O O . LEU A 1 94 ? -6.551 5.967 23.720 1.00 88.50 94 LEU A O 1
ATOM 790 N N . PRO A 1 95 ? -7.648 4.275 22.710 1.00 90.62 95 PRO A N 1
ATOM 791 C CA . PRO A 1 95 ? -7.894 3.306 21.639 1.00 90.62 95 PRO A CA 1
ATOM 792 C C . PRO A 1 95 ? -8.665 3.913 20.459 1.00 90.62 95 PRO A C 1
ATOM 794 O O . PRO A 1 95 ? -9.544 4.746 20.651 1.00 90.62 95 PRO A O 1
ATOM 797 N N . ILE A 1 96 ? -8.374 3.422 19.256 1.00 93.62 96 ILE A N 1
ATOM 798 C CA . ILE A 1 96 ? -9.053 3.832 18.023 1.00 93.62 96 ILE A CA 1
ATOM 799 C C . ILE A 1 96 ? -10.478 3.292 18.016 1.00 93.62 96 ILE A C 1
ATOM 801 O O . ILE A 1 96 ? -10.709 2.122 18.345 1.00 93.62 96 ILE A O 1
ATOM 805 N N . SER A 1 97 ? -11.421 4.141 17.625 1.00 94.31 97 SER A N 1
ATOM 806 C CA . SER A 1 97 ? -12.826 3.788 17.447 1.00 94.31 97 SER A CA 1
ATOM 807 C C . SER A 1 97 ? -13.086 3.072 16.111 1.00 94.31 97 SER A C 1
ATOM 809 O O . SER A 1 97 ? -12.349 3.260 15.139 1.00 94.31 97 SER A O 1
ATOM 811 N N . PRO A 1 98 ? -14.180 2.298 15.990 1.00 94.00 98 PRO A N 1
ATOM 812 C CA . PRO A 1 98 ? -14.564 1.687 14.715 1.00 94.00 98 PRO A CA 1
ATOM 813 C C . PRO A 1 98 ? -14.777 2.696 13.573 1.00 94.00 98 PRO A C 1
ATOM 815 O O . PRO A 1 98 ? -14.580 2.367 12.404 1.00 94.00 98 PRO A O 1
ATOM 818 N N . GLU A 1 99 ? -15.181 3.931 13.880 1.00 92.81 99 GLU A N 1
ATOM 819 C CA . GLU A 1 99 ? -15.360 4.987 12.877 1.00 92.81 99 GLU A CA 1
ATOM 820 C C . GLU A 1 99 ? -14.014 5.490 12.339 1.00 92.81 99 GLU A C 1
ATOM 822 O O . GLU A 1 99 ? -13.808 5.533 11.123 1.00 92.81 99 GLU A O 1
ATOM 827 N N . GLU A 1 100 ? -13.058 5.765 13.227 1.00 92.81 100 GLU A N 1
ATOM 828 C CA . GLU A 1 100 ? -11.688 6.130 12.848 1.00 92.81 100 GLU A CA 1
ATOM 829 C C . GLU A 1 100 ? -11.000 4.994 12.084 1.00 92.81 100 GLU A C 1
ATOM 831 O O . GLU A 1 100 ? -10.345 5.229 11.070 1.00 92.81 100 GLU A O 1
ATOM 836 N N . ALA A 1 101 ? -11.209 3.743 12.499 1.00 94.06 101 ALA A N 1
ATOM 837 C CA . ALA A 1 101 ? -10.685 2.577 11.799 1.00 94.06 101 ALA A CA 1
ATOM 838 C C . ALA A 1 101 ? -11.227 2.447 10.367 1.00 94.06 101 ALA A C 1
ATOM 840 O O . ALA A 1 101 ? -10.478 2.089 9.453 1.00 94.06 101 ALA A O 1
ATOM 841 N N . LYS A 1 102 ? -12.506 2.774 10.132 1.00 94.44 102 LYS A N 1
ATOM 842 C CA . LYS A 1 102 ? -13.092 2.826 8.780 1.00 94.44 102 LYS A CA 1
ATOM 843 C C . LYS A 1 102 ? -12.453 3.924 7.933 1.00 94.44 102 LYS A C 1
ATOM 845 O O . LYS A 1 102 ? -12.175 3.687 6.754 1.00 94.44 102 LYS A O 1
ATOM 850 N N . ALA A 1 103 ? -12.199 5.095 8.516 1.00 93.50 103 ALA A N 1
ATOM 851 C CA . ALA A 1 103 ? -11.513 6.188 7.832 1.00 93.50 103 ALA A CA 1
ATOM 852 C C . ALA A 1 103 ? -10.072 5.797 7.460 1.00 93.50 103 ALA A C 1
ATOM 854 O O . ALA A 1 103 ? -9.702 5.872 6.290 1.00 93.50 103 ALA A O 1
ATOM 855 N N . LEU A 1 104 ? -9.304 5.263 8.416 1.00 94.50 104 LEU A N 1
ATOM 856 C CA . LEU A 1 104 ? -7.945 4.751 8.204 1.00 94.50 104 LEU A CA 1
ATOM 857 C C . LEU A 1 104 ? -7.898 3.679 7.109 1.00 94.50 104 LEU A C 1
ATOM 859 O O . LEU A 1 104 ? -7.096 3.758 6.180 1.00 94.50 104 LEU A O 1
ATOM 863 N N . SER A 1 105 ? -8.813 2.711 7.173 1.00 94.88 105 SER A N 1
ATOM 864 C CA . SER A 1 105 ? -8.918 1.638 6.178 1.00 94.88 105 SER A CA 1
ATOM 865 C C . SER A 1 105 ? -9.218 2.169 4.775 1.00 94.88 105 SER A C 1
ATOM 867 O O . SER A 1 105 ? -8.812 1.565 3.787 1.00 94.88 105 SER A O 1
ATOM 869 N N . SER A 1 106 ? -9.914 3.302 4.658 1.00 95.50 106 SER A N 1
ATOM 870 C CA . SER A 1 106 ? -10.272 3.880 3.358 1.00 95.50 106 SER A CA 1
ATOM 871 C C . SER A 1 106 ? -9.057 4.407 2.595 1.00 95.50 106 SER A C 1
ATOM 873 O O . SER A 1 106 ? -9.060 4.351 1.366 1.00 95.50 106 SER A O 1
ATOM 875 N N . TYR A 1 107 ? -8.010 4.868 3.286 1.00 96.06 107 TYR A N 1
ATOM 876 C CA . TYR A 1 107 ? -6.744 5.226 2.641 1.00 96.06 107 TYR A CA 1
ATOM 877 C C . TYR A 1 107 ? -6.055 3.994 2.049 1.00 96.06 107 TYR A C 1
ATOM 879 O O . TYR A 1 107 ? -5.693 3.991 0.876 1.00 96.06 107 TYR A O 1
ATOM 887 N N . LEU A 1 108 ? -5.952 2.910 2.820 1.00 96.25 108 LEU A N 1
ATOM 888 C CA . LEU A 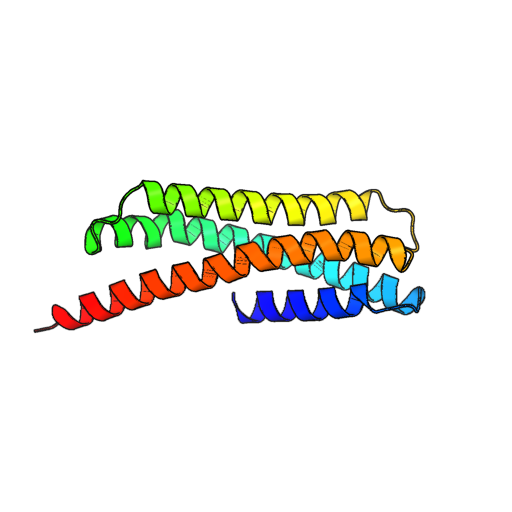1 108 ? -5.305 1.680 2.356 1.00 96.25 108 LEU A CA 1
ATOM 889 C C . LEU A 1 108 ? -6.076 0.995 1.222 1.00 96.25 108 LEU A C 1
ATOM 891 O O . LEU A 1 108 ? -5.463 0.432 0.322 1.00 96.25 108 LEU A O 1
ATOM 895 N N . LEU A 1 109 ? -7.409 1.084 1.212 1.00 95.94 109 LEU A N 1
ATOM 896 C CA . LEU A 1 109 ? -8.218 0.585 0.094 1.00 95.94 109 LEU A CA 1
ATOM 897 C C . LEU A 1 109 ? -7.999 1.380 -1.197 1.00 95.94 109 LEU A C 1
ATOM 899 O O . LEU A 1 109 ? -8.037 0.794 -2.276 1.00 95.94 109 LEU A O 1
ATOM 903 N N . GLN A 1 110 ? -7.773 2.692 -1.097 1.00 94.94 110 GLN A N 1
ATOM 904 C CA . GLN A 1 110 ? -7.416 3.510 -2.256 1.00 94.94 110 GLN A CA 1
ATOM 905 C C . GLN A 1 110 ? -6.028 3.129 -2.767 1.00 94.94 110 GLN A C 1
ATOM 907 O O . GLN A 1 110 ? -5.896 2.841 -3.951 1.00 94.94 110 GLN A O 1
ATOM 912 N N . ALA A 1 111 ? -5.032 3.024 -1.880 1.00 94.44 111 ALA A N 1
ATOM 913 C CA . ALA A 1 111 ? -3.697 2.556 -2.251 1.00 94.44 111 ALA A CA 1
ATOM 914 C C . ALA A 1 111 ? -3.741 1.187 -2.947 1.00 94.44 111 ALA A C 1
ATOM 916 O O . ALA A 1 111 ? -3.181 1.031 -4.026 1.00 94.44 111 ALA A O 1
ATOM 917 N N . TYR A 1 112 ? -4.482 0.229 -2.383 1.00 94.06 112 TYR A N 1
ATOM 918 C CA . TYR A 1 112 ? -4.668 -1.098 -2.971 1.00 94.06 112 TYR A CA 1
ATOM 919 C C . TYR A 1 112 ? -5.187 -1.047 -4.412 1.00 94.06 112 TYR A C 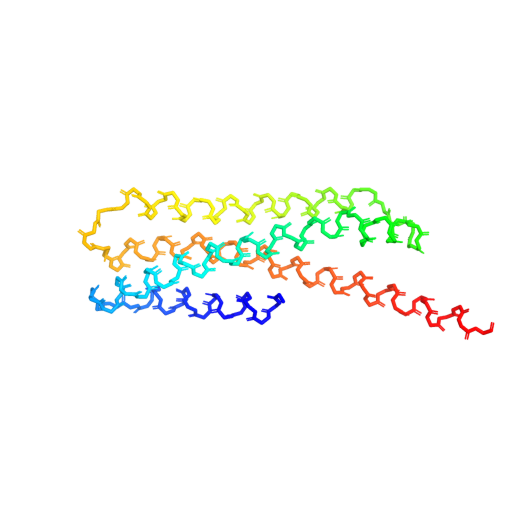1
ATOM 921 O O . TYR A 1 112 ? -4.714 -1.806 -5.250 1.00 94.06 112 TYR A O 1
ATOM 929 N N . ALA A 1 113 ? -6.142 -0.163 -4.716 1.00 91.88 113 ALA A N 1
ATOM 930 C CA . ALA A 1 113 ? -6.698 -0.058 -6.063 1.00 91.88 113 ALA A CA 1
ATOM 931 C C . ALA A 1 113 ? -5.640 0.366 -7.097 1.00 91.88 113 ALA A C 1
ATOM 933 O O . ALA A 1 113 ? -5.576 -0.237 -8.166 1.00 91.88 113 ALA A O 1
ATOM 934 N N . PHE A 1 114 ? -4.790 1.343 -6.759 1.00 91.25 114 PHE A N 1
ATOM 935 C CA . PHE A 1 114 ? -3.684 1.773 -7.624 1.00 91.25 114 PHE A CA 1
ATOM 936 C C . PHE A 1 114 ? -2.637 0.671 -7.784 1.00 91.25 114 PHE A C 1
ATOM 938 O O . PHE A 1 114 ? -2.275 0.323 -8.902 1.00 91.25 114 PHE A O 1
ATOM 945 N N . LEU A 1 115 ? -2.206 0.073 -6.671 1.00 91.81 115 LEU A N 1
ATOM 946 C CA . LEU A 1 115 ? -1.181 -0.971 -6.671 1.00 91.81 115 LEU A CA 1
ATOM 947 C C . LEU A 1 115 ? -1.613 -2.209 -7.453 1.00 91.81 115 LEU A C 1
ATOM 949 O O . LEU A 1 115 ? -0.831 -2.755 -8.221 1.00 91.81 115 LEU A O 1
ATOM 953 N N . LYS A 1 116 ? -2.872 -2.626 -7.304 1.00 91.69 116 LYS A N 1
ATOM 954 C CA . LYS A 1 116 ? -3.410 -3.767 -8.043 1.00 91.69 116 LYS A CA 1
ATOM 955 C C . LYS A 1 116 ? -3.460 -3.499 -9.540 1.00 91.69 116 LYS A C 1
ATOM 957 O O . LYS A 1 116 ? -3.038 -4.343 -10.317 1.00 91.69 116 LYS A O 1
ATOM 962 N N . ASN A 1 117 ? -3.980 -2.338 -9.940 1.00 88.88 117 ASN A N 1
ATOM 963 C CA . ASN A 1 117 ? -3.991 -1.970 -11.353 1.00 88.88 117 ASN A CA 1
ATOM 964 C C . ASN A 1 117 ? -2.568 -1.952 -11.922 1.00 88.88 117 ASN A C 1
ATOM 966 O O . ASN A 1 117 ? -2.351 -2.283 -13.081 1.00 88.88 117 ASN A O 1
ATOM 970 N N . ARG A 1 118 ? -1.590 -1.590 -11.089 1.00 88.62 118 ARG A N 1
ATOM 971 C CA . ARG A 1 118 ? -0.214 -1.500 -11.529 1.00 88.62 118 ARG A CA 1
ATOM 972 C C . ARG A 1 118 ? 0.511 -2.822 -11.675 1.00 88.62 118 ARG A C 1
ATOM 974 O O . ARG A 1 118 ? 1.163 -2.982 -12.697 1.00 88.62 118 ARG A O 1
ATOM 981 N N . LEU A 1 119 ? 0.308 -3.757 -10.752 1.00 89.12 119 LEU A N 1
ATOM 982 C CA . LEU A 1 119 ? 0.809 -5.127 -10.894 1.00 89.12 119 LEU A CA 1
ATOM 983 C C . LEU A 1 119 ? 0.213 -5.822 -12.128 1.00 89.12 119 LEU A C 1
ATOM 985 O O . LEU A 1 119 ? 0.949 -6.461 -12.866 1.00 89.12 119 LEU A O 1
ATOM 989 N N . ASN A 1 120 ? -1.075 -5.604 -12.420 1.00 88.50 120 ASN A N 1
ATOM 990 C CA . ASN A 1 120 ? -1.688 -6.128 -13.644 1.00 88.50 120 ASN A CA 1
ATOM 991 C C . ASN A 1 120 ? -1.026 -5.566 -14.920 1.00 88.50 120 ASN A C 1
ATOM 993 O O . ASN A 1 120 ? -0.757 -6.306 -15.855 1.00 88.50 120 ASN A O 1
ATOM 997 N N . GLU A 1 121 ? -0.769 -4.254 -14.976 1.00 87.31 121 GLU A N 1
ATOM 998 C CA . GLU A 1 121 ? -0.093 -3.646 -16.135 1.00 87.31 121 GLU A CA 1
ATOM 999 C C . GLU A 1 121 ? 1.379 -4.083 -16.248 1.00 87.31 121 GLU A C 1
ATOM 1001 O O . GLU A 1 121 ? 1.902 -4.204 -17.352 1.00 87.31 121 GLU A O 1
ATOM 1006 N N . GLU A 1 122 ? 2.053 -4.336 -15.123 1.00 87.69 122 GLU A N 1
ATOM 1007 C CA . GLU A 1 122 ? 3.401 -4.915 -15.107 1.00 87.69 122 GLU A CA 1
ATOM 1008 C C . GLU A 1 122 ? 3.400 -6.335 -15.696 1.00 87.69 122 GLU A C 1
ATOM 1010 O O . GLU A 1 122 ? 4.255 -6.652 -16.523 1.00 87.69 122 GLU A O 1
ATOM 1015 N N . GLU A 1 123 ? 2.416 -7.161 -15.330 1.00 88.19 123 GLU A N 1
ATOM 1016 C CA . GLU A 1 123 ? 2.242 -8.514 -15.868 1.00 88.19 123 GLU A CA 1
ATOM 1017 C C . GLU A 1 123 ? 2.064 -8.489 -17.393 1.00 88.19 123 GLU A C 1
ATOM 1019 O O . GLU A 1 123 ? 2.772 -9.209 -18.092 1.00 88.19 123 GLU A O 1
ATOM 1024 N N . GLU A 1 124 ? 1.244 -7.582 -17.936 1.00 86.31 124 GLU A N 1
ATOM 1025 C CA . GLU A 1 124 ? 1.074 -7.424 -19.392 1.00 86.31 124 GLU A CA 1
ATOM 1026 C C . GLU A 1 124 ? 2.393 -7.069 -20.112 1.00 86.31 124 GLU A C 1
ATOM 1028 O O . GLU A 1 124 ? 2.669 -7.560 -21.215 1.00 86.31 124 GLU A O 1
ATOM 1033 N N . ILE A 1 125 ? 3.241 -6.233 -19.498 1.00 85.06 125 ILE A N 1
ATOM 1034 C CA . ILE A 1 125 ? 4.567 -5.893 -20.040 1.00 85.06 125 ILE A CA 1
ATOM 1035 C C . ILE A 1 125 ? 5.471 -7.130 -20.035 1.00 85.06 125 ILE A C 1
ATOM 1037 O O . ILE A 1 125 ? 6.144 -7.398 -21.035 1.00 85.06 125 ILE A O 1
ATOM 1041 N N . ILE A 1 126 ? 5.492 -7.882 -18.933 1.00 86.00 126 ILE A N 1
ATOM 1042 C CA . ILE A 1 126 ? 6.310 -9.092 -18.788 1.00 86.00 126 ILE A CA 1
ATOM 1043 C C . ILE A 1 126 ? 5.868 -10.164 -19.788 1.00 86.00 126 ILE A C 1
ATOM 1045 O O . ILE A 1 126 ? 6.713 -10.683 -20.515 1.00 86.00 126 ILE A O 1
ATOM 1049 N N . GLU A 1 127 ? 4.569 -10.442 -19.895 1.00 86.44 127 GLU A N 1
ATOM 1050 C CA . GLU A 1 127 ? 4.017 -11.398 -20.864 1.00 86.44 127 GLU A CA 1
ATOM 1051 C C . GLU A 1 127 ? 4.417 -11.028 -22.299 1.00 86.44 127 GLU A C 1
ATOM 1053 O O . GLU A 1 127 ? 4.882 -11.875 -23.064 1.00 86.44 127 GLU A O 1
ATOM 1058 N N . THR A 1 128 ? 4.329 -9.741 -22.652 1.00 82.69 128 THR A N 1
ATOM 1059 C CA . THR A 1 128 ? 4.739 -9.258 -23.978 1.00 82.69 128 THR A CA 1
ATOM 1060 C C . THR A 1 128 ? 6.237 -9.482 -24.219 1.00 82.69 128 THR A C 1
ATOM 1062 O O . THR A 1 128 ? 6.642 -9.899 -25.307 1.00 82.69 128 THR A O 1
ATOM 1065 N N . LEU A 1 129 ? 7.086 -9.240 -23.218 1.00 81.75 129 LEU A N 1
ATOM 1066 C CA . LEU A 1 129 ? 8.525 -9.499 -23.317 1.00 81.75 129 LEU A CA 1
ATOM 1067 C C . LEU A 1 129 ? 8.828 -10.993 -23.501 1.00 81.75 129 LEU A C 1
ATOM 1069 O O . LEU A 1 129 ? 9.667 -11.354 -24.334 1.00 81.75 129 LEU A O 1
ATOM 1073 N N . GLU A 1 130 ? 8.144 -11.863 -22.759 1.00 81.75 130 GLU A N 1
ATOM 1074 C CA . GLU A 1 130 ? 8.315 -13.316 -22.840 1.00 81.75 130 GLU A CA 1
ATOM 1075 C C . GLU A 1 130 ? 7.882 -13.866 -24.204 1.00 81.75 130 GLU A C 1
ATOM 1077 O O . GLU A 1 130 ? 8.652 -14.594 -24.845 1.00 81.75 130 GLU A O 1
ATOM 1082 N N . ASP A 1 131 ? 6.713 -13.461 -24.703 1.00 76.00 131 ASP A N 1
ATOM 1083 C CA . ASP A 1 131 ? 6.210 -13.861 -26.020 1.00 76.00 131 ASP A CA 1
ATOM 1084 C C . ASP A 1 131 ? 7.166 -13.440 -27.143 1.00 76.00 131 ASP A C 1
ATOM 1086 O O . ASP A 1 131 ? 7.503 -14.244 -28.019 1.00 76.00 131 ASP A O 1
ATOM 1090 N N . HIS A 1 132 ? 7.687 -12.212 -27.095 1.00 60.09 132 HIS A N 1
ATOM 1091 C CA . HIS A 1 132 ? 8.656 -11.731 -28.081 1.00 60.09 132 HIS A CA 1
ATOM 1092 C C . HIS A 1 132 ? 10.003 -12.466 -27.996 1.00 60.09 132 HIS A C 1
ATOM 1094 O O . HIS A 1 132 ? 10.604 -12.760 -29.034 1.00 60.09 132 HIS A O 1
ATOM 1100 N N . SER A 1 133 ? 10.468 -12.827 -26.796 1.00 59.69 133 SER A N 1
ATOM 1101 C CA . SER A 1 133 ? 11.701 -13.611 -26.621 1.00 59.69 133 SER A CA 1
ATOM 1102 C C . SER A 1 133 ? 11.592 -15.032 -27.205 1.00 59.69 133 SER A C 1
ATOM 1104 O O . SER A 1 133 ? 12.555 -15.564 -27.771 1.00 59.69 133 SER A O 1
ATOM 1106 N N . ASN A 1 134 ? 10.391 -15.620 -27.166 1.00 59.88 134 ASN A N 1
ATOM 1107 C CA . ASN A 1 134 ? 10.104 -16.934 -27.741 1.00 59.88 134 ASN A CA 1
ATOM 1108 C C . ASN A 1 134 ? 10.042 -16.913 -29.279 1.00 59.88 134 ASN A C 1
ATOM 1110 O O . ASN A 1 134 ? 10.313 -17.933 -29.914 1.00 59.88 134 ASN A O 1
ATOM 1114 N N . VAL A 1 135 ? 9.755 -15.763 -29.900 1.00 55.50 135 VAL A N 1
ATOM 1115 C CA . VAL A 1 135 ? 9.734 -15.605 -31.369 1.00 55.50 135 VAL A CA 1
ATOM 1116 C C . VAL A 1 135 ? 11.144 -15.561 -31.978 1.00 55.50 135 VAL A C 1
ATOM 1118 O O . VAL A 1 135 ? 11.332 -16.018 -33.105 1.00 55.50 135 VAL A O 1
ATOM 1121 N N . TYR A 1 136 ? 12.152 -15.077 -31.242 1.00 49.94 136 TYR A N 1
ATOM 1122 C CA . TYR A 1 136 ? 13.548 -14.990 -31.712 1.00 49.94 136 TYR A CA 1
ATOM 1123 C C . TYR A 1 136 ? 14.433 -16.181 -31.311 1.00 49.94 136 TYR A C 1
ATOM 1125 O O . TYR A 1 136 ? 15.624 -16.202 -31.624 1.00 49.94 136 TYR A O 1
ATOM 1133 N N . SER A 1 137 ? 13.859 -17.198 -30.666 1.00 47.25 137 SER A N 1
ATOM 1134 C CA . SER A 1 137 ? 14.522 -18.474 -30.389 1.00 47.25 137 SER A CA 1
ATOM 1135 C C . SER A 1 137 ? 14.391 -19.428 -31.591 1.00 47.25 137 SER A C 1
ATOM 1137 O O . SER A 1 137 ? 13.650 -20.408 -31.526 1.00 47.25 137 SER A O 1
ATOM 1139 N N . TYR A 1 138 ? 15.087 -19.133 -32.699 1.00 41.81 138 TYR A N 1
ATOM 1140 C CA . TYR A 1 138 ? 15.254 -20.024 -33.865 1.00 41.81 138 TYR A CA 1
ATOM 1141 C C . TYR A 1 138 ? 16.692 -20.031 -34.389 1.00 41.81 138 TYR A C 1
ATOM 1143 O O . TYR A 1 138 ? 17.275 -18.935 -34.551 1.00 41.81 138 TYR A O 1
#

pLDDT: mean 88.34, std 10.01, range [41.81, 96.62]

Organism: NCBI:txid425004

Foldseek 3Di:
DVVLLVVLLVLLVVLLPDQDLVVNQVSLVVSLVSLVVVVVVVVVVVVCCVVPVVVLLCVQVVDDPVVVVVLVVLVVQLVVLSVVLNVLVVVDDPPDGSVSSNVSSVSNVRSSVSVVVNVVVSVVSVVVVVVSVVVPPD

Sequence (138 aa):
MEEELADLYAQVCTVRKDEDILHLNAHVRMLNERVKHFMTEWSAHIAWEKTELFPYAVWYLETEPDLFTLMEQDYGLAERFIGSFLNTLEQSVLPISPEEAKALSSYLLQAYAFLKNRLNEEEEIIETLEDHSNVYSY

Radius of gyration: 18.2 Å; chains: 1; bounding box: 34×31×56 Å

Secondary structure (DSSP, 8-state):
-HHHHHHHHHHHHHHHH---HHHHHHHHHHHHHHHHHHHHHHHHHHHHIIIIIHHHHHHHH---HHHHHHHHHHHHHHHHHHHHHHHHHHHSPSSPPHHHHHHHHHHHHHHHHHHHHHHHHHHHHHHHHHHHHHHS--